Protein 3ZHN (pdb70)

Foldseek 3Di:
DFAKEKEKEWEALQFQADVVSHHFKKKKKKWFFLDCPQVVVDDPCCCPVPVCVSRPPRTDDMDMDIDGHGDIDMDMDGHDQSGFKMKMAMPRPDLVQAQGIDMGGGDGPDYWYWYWYRDNGYIDIDTDDDD

InterPro domains:
  IPR017734 Type VI secretion system, lipoprotein SciN [PF12790] (26-144)
  IPR017734 Type VI secretion system, lipoprotein SciN [PTHR37625] (2-151)
  IPR017734 Type VI secretion system, lipoprotein SciN [TIGR03352] (3-146)
  IPR038706 Type VI secretion protein SciN-like superfamily [G3DSA:2.60.40.4150] (24-154)

Nearest PDB structures (foldseek):
  3zhn-assembly1_A  TM=1.008E+00  e=1.103E-29  Pseudomonas aeruginosa PAO1
  4a1r-assembly5_A  TM=9.243E-01  e=3.762E-15  Serratia marcescens
  4a1r-assembly5_B  TM=8.600E-01  e=1.929E-15  Serratia marcescens
  6hs7-assembly1_F  TM=8.574E-01  e=2.364E-11  Escherichia coli
  4y7o-assembly2_D  TM=7.841E-01  e=3.219E-10  Escherichia coli

B-factor: mean 17.06, std 10.03, range [7.34, 169.88]

Sequence (131 aa):
PPTRRVVIWLHAAPNLNPSAAGQAAPLRLRLYELKKDTAFGRADYFALTDNAQSTLGGDLVEQDEFLLRPGEERRIERTLDEQTRQLGFVAAYRDLDRATWRQVLDVPGQRTSHLDITLGAQAIGIVARPAP

CATH classification: 2.60.40.4150

Secondary structure (DSSP, 8-state):
--EEEEEEEEE-TT-S--TTS----EEEEEEEES--HHHHHS-HHHHHHSHHHHHGGGEEEEEEEEE-TT-EEEEEEEE-TT--EEEEEE--S-GGG-B-EEEEE--TTSEEEEEEEE-SSBEEEEE----

Structure (mmCIF, N/CA/C/O backbone):
data_3ZHN
#
_entry.id   3ZHN
#
_cell.length_a   38.315
_cell.length_b   41.637
_cell.length_c   76.947
_cell.angle_alpha   90.00
_cell.angle_beta   90.00
_cell.angle_gamma   90.00
#
_symmetry.space_group_name_H-M   'P 2 21 21'
#
loop_
_entity.id
_entity.type
_entity.pdbx_description
1 polymer PA_0080
2 non-polymer 'IODIDE ION'
3 water water
#
loop_
_atom_site.group_PDB
_atom_site.id
_atom_site.type_symbol
_atom_site.label_atom_id
_atom_site.label_alt_id
_atom_site.label_comp_id
_atom_site.label_asym_id
_atom_site.label_entity_id
_atom_site.label_seq_id
_atom_site.pdbx_PDB_ins_code
_atom_site.Cartn_x
_atom_site.Cartn_y
_atom_site.Cartn_z
_atom_site.occupancy
_atom_site.B_iso_or_equiv
_atom_site.auth_seq_id
_atom_site.auth_comp_id
_atom_site.auth_asym_id
_atom_site.auth_atom_id
_atom_site.pdbx_PDB_model_num
ATOM 1 N N . PRO A 1 29 ? 34.942 11.656 1.092 1.00 56.19 8 PRO A N 1
ATOM 2 C CA . PRO A 1 29 ? 34.430 10.299 1.263 1.00 47.25 8 PRO A CA 1
ATOM 3 C C . PRO A 1 29 ? 32.904 10.251 1.444 1.00 22.41 8 PRO A C 1
ATOM 4 O O . PRO A 1 29 ? 32.337 11.130 2.021 1.00 27.75 8 PRO A O 1
ATOM 17 N N . PRO A 1 30 ? 32.253 9.193 0.946 1.00 30.94 9 PRO A N 1
ATOM 18 C CA . PRO A 1 30 ? 30.824 8.999 1.203 1.00 28.31 9 PRO A CA 1
ATOM 19 C C . PRO A 1 30 ? 30.525 8.649 2.683 1.00 19.81 9 PRO A C 1
ATOM 20 O O . PRO A 1 30 ? 31.374 8.166 3.431 1.00 26.21 9 PRO A O 1
ATOM 31 N N . THR A 1 31 ? 29.320 8.922 3.109 1.00 20.69 10 THR A N 1
ATOM 32 C CA . THR A 1 31 ? 28.842 8.420 4.366 1.00 17.93 10 THR A CA 1
ATOM 33 C C . THR A 1 31 ? 28.533 6.916 4.126 1.00 15.85 10 THR A C 1
ATOM 34 O O . THR A 1 31 ? 27.759 6.592 3.261 1.00 22.96 10 THR A O 1
ATOM 45 N N . ARG A 1 32 ? 29.239 6.037 4.784 1.00 17.30 11 ARG A N 1
ATOM 46 C CA A ARG A 1 32 ? 29.103 4.605 4.633 0.50 14.97 11 ARG A CA 1
ATOM 47 C CA B ARG A 1 32 ? 29.103 4.583 4.648 0.50 15.63 11 ARG A CA 1
ATOM 48 C C . ARG A 1 32 ? 28.541 3.987 5.872 1.00 17.00 11 ARG A C 1
ATOM 49 O O . ARG A 1 32 ? 29.017 4.260 6.959 1.00 15.31 11 ARG A O 1
ATOM 89 N N . VAL A 1 33 ? 27.554 3.125 5.679 1.00 14.91 12 VAL A N 1
ATOM 90 C CA . VAL A 1 33 ? 26.905 2.436 6.780 1.00 15.36 12 VAL A CA 1
ATOM 91 C C . VAL A 1 33 ? 26.908 0.930 6.450 1.00 15.62 12 VAL A C 1
ATOM 92 O O . VAL A 1 33 ? 26.544 0.540 5.327 1.00 21.41 12 VAL A O 1
ATOM 105 N N . VAL A 1 34 ? 27.329 0.125 7.419 1.00 13.50 13 VAL A N 1
ATOM 106 C CA . VAL A 1 34 ? 27.143 -1.277 7.411 1.00 11.52 13 VAL A CA 1
ATOM 107 C C . VAL A 1 34 ? 26.258 -1.654 8.587 1.00 14.59 13 VAL A C 1
ATOM 108 O O . VAL A 1 34 ? 26.548 -1.252 9.721 1.00 16.04 13 VAL A O 1
ATOM 121 N N . ILE A 1 35 ? 25.181 -2.392 8.296 1.00 13.23 14 ILE A N 1
ATOM 122 C CA . ILE A 1 35 ? 24.274 -2.855 9.297 1.00 13.95 14 ILE A CA 1
ATOM 123 C C . ILE A 1 35 ? 24.207 -4.360 9.257 1.00 13.39 14 ILE A C 1
ATOM 124 O O . ILE A 1 35 ? 23.896 -4.953 8.184 1.00 17.79 14 ILE A O 1
ATOM 140 N N . TRP A 1 36 ? 24.445 -4.934 10.433 1.00 13.49 15 TRP A N 1
ATOM 141 C CA . TRP A 1 36 ? 24.173 -6.340 10.650 1.00 14.56 15 TRP A CA 1
ATOM 142 C C . TRP A 1 36 ? 22.850 -6.447 11.372 1.00 14.75 15 TRP A C 1
ATOM 143 O O . TRP A 1 36 ? 22.701 -5.960 12.529 1.00 17.67 15 TRP A O 1
ATOM 164 N N . LEU A 1 37 ? 21.890 -7.104 10.717 1.00 13.62 16 LEU A N 1
ATOM 165 C CA . LEU A 1 37 ? 20.527 -7.279 11.256 1.00 12.29 16 LEU A CA 1
ATOM 166 C C . LEU A 1 37 ? 20.435 -8.663 11.870 1.00 13.31 16 LEU A C 1
ATOM 167 O O . LEU A 1 37 ? 20.726 -9.643 11.198 1.00 15.11 16 LEU A O 1
ATOM 183 N N . HIS A 1 38 ? 20.007 -8.749 13.138 1.00 12.57 17 HIS A N 1
ATOM 184 C CA . HIS A 1 38 ? 19.916 -9.983 13.844 1.00 12.28 17 HIS A CA 1
ATOM 185 C C . HIS A 1 38 ? 18.484 -10.141 14.293 1.00 9.97 17 HIS A C 1
ATOM 18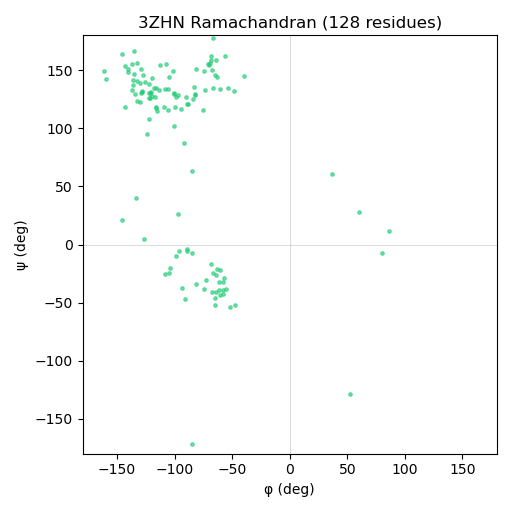6 O O . HIS A 1 38 ? 18.019 -9.422 15.177 1.00 11.70 17 HIS A O 1
ATOM 201 N N . ALA A 1 39 ? 17.763 -11.062 13.648 1.00 10.32 18 ALA A N 1
ATOM 202 C CA . ALA A 1 39 ? 16.388 -11.325 14.033 1.00 8.93 18 ALA A CA 1
ATOM 203 C C . ALA A 1 39 ? 16.405 -12.385 15.109 1.00 9.16 18 ALA A C 1
ATOM 204 O O . ALA A 1 39 ? 16.872 -13.505 14.877 1.00 11.19 18 ALA A O 1
ATOM 211 N N . ALA A 1 40 ? 15.853 -12.056 16.309 1.00 8.73 19 ALA A N 1
ATOM 212 C CA . ALA A 1 40 ? 15.985 -12.978 17.424 1.00 10.23 19 ALA A CA 1
ATOM 213 C C . ALA A 1 40 ? 15.178 -14.271 17.200 1.00 8.55 19 ALA A C 1
ATOM 214 O O . ALA A 1 40 ? 14.220 -14.269 16.437 1.00 10.75 19 ALA A O 1
ATOM 221 N N . PRO A 1 41 ? 15.548 -15.332 17.904 1.00 10.62 20 PRO A N 1
ATOM 222 C CA . PRO A 1 41 ? 14.756 -16.551 17.900 1.00 11.98 20 PRO A CA 1
ATOM 223 C C . PRO A 1 41 ? 13.335 -16.365 18.346 1.00 11.16 20 PRO A C 1
ATOM 224 O O . PRO A 1 41 ? 12.480 -17.078 17.920 1.00 11.82 20 PRO A O 1
ATOM 235 N N . ASN A 1 42 ? 13.116 -15.435 19.247 1.00 11.22 21 ASN A N 1
ATOM 236 C CA . ASN A 1 42 ? 11.789 -15.103 19.751 1.00 9.18 21 ASN A CA 1
ATOM 237 C C . ASN A 1 42 ? 11.119 -13.869 19.041 1.00 8.71 21 ASN A C 1
ATOM 238 O O . ASN A 1 42 ? 10.361 -13.117 19.665 1.00 9.85 21 ASN A O 1
ATOM 249 N N . LEU A 1 43 ? 11.526 -13.629 17.807 1.00 9.30 22 LEU A N 1
ATOM 250 C CA . LEU A 1 43 ? 11.024 -12.527 17.007 1.00 7.83 22 LEU A CA 1
ATOM 251 C C . LEU A 1 43 ? 9.495 -12.437 17.011 1.00 7.75 22 LEU A C 1
ATOM 252 O O . LEU A 1 43 ? 8.833 -13.413 16.765 1.00 8.11 22 LEU A O 1
ATOM 268 N N . ASN A 1 44 ? 8.950 -11.252 17.240 1.00 8.83 23 ASN A N 1
ATOM 269 C CA . ASN A 1 44 ? 7.560 -10.900 16.957 1.00 9.82 23 ASN A CA 1
ATOM 270 C C . ASN A 1 44 ? 6.567 -12.034 17.216 1.00 9.29 23 ASN A C 1
ATOM 271 O O . ASN A 1 44 ? 5.868 -12.459 16.316 1.00 11.54 23 ASN A O 1
ATOM 282 N N . PRO A 1 45 ? 6.484 -12.506 18.476 1.00 9.62 24 PRO A N 1
ATOM 283 C CA . PRO A 1 45 ? 5.669 -13.729 18.710 1.00 10.75 24 PRO A CA 1
ATOM 284 C C . PRO A 1 45 ? 4.190 -13.523 18.575 1.00 10.13 24 PRO A C 1
ATOM 285 O O . PRO A 1 45 ? 3.663 -12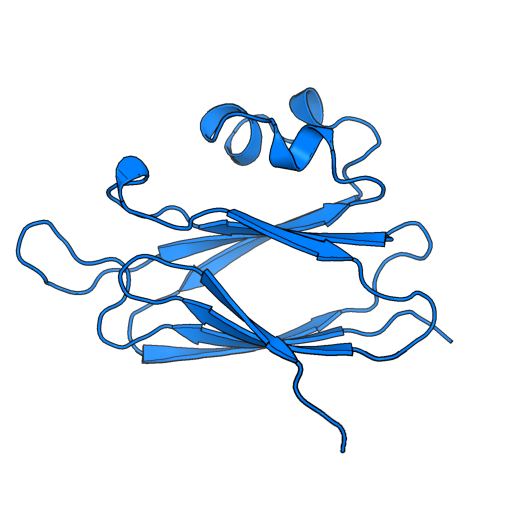.443 18.864 1.00 9.17 24 PRO A O 1
ATOM 296 N N . SER A 1 46 ? 3.530 -14.601 18.267 1.00 10.09 25 SER A N 1
ATOM 297 C CA . SER A 1 46 ? 2.094 -14.642 18.247 1.00 10.99 25 SER A CA 1
ATOM 298 C C . SER A 1 46 ? 1.554 -14.472 19.669 1.00 10.64 25 SER A C 1
ATOM 299 O O . SER A 1 46 ? 2.309 -14.500 20.665 1.00 10.78 25 SER A O 1
ATOM 307 N N . ALA A 1 47 ? 0.227 -14.437 19.797 1.00 10.61 26 ALA A N 1
ATOM 308 C CA . ALA A 1 47 ? -0.395 -14.410 21.133 1.00 10.76 26 ALA A CA 1
ATOM 309 C C . ALA A 1 47 ? -0.051 -15.639 21.974 1.00 10.88 26 ALA A C 1
ATOM 310 O O . ALA A 1 47 ? -0.130 -15.537 23.205 1.00 14.61 26 ALA A O 1
ATOM 317 N N . ALA A 1 48 ? 0.344 -16.744 21.298 1.00 12.72 27 ALA A N 1
ATOM 318 C CA . ALA A 1 48 ? 0.791 -17.973 21.969 1.00 14.55 27 ALA A CA 1
ATOM 319 C C . ALA A 1 48 ? 2.306 -18.015 22.273 1.00 14.97 27 ALA A C 1
ATOM 320 O O . ALA A 1 48 ? 2.788 -18.959 22.850 1.00 15.07 27 ALA A O 1
ATOM 327 N N . GLY A 1 49 ? 3.034 -17.005 21.842 1.00 11.93 28 GLY A N 1
ATOM 328 C CA . GLY A 1 49 ? 4.469 -16.991 22.010 1.00 13.13 28 GLY A CA 1
ATOM 329 C C . GLY A 1 49 ? 5.277 -17.691 20.910 1.00 12.46 28 GLY A C 1
ATOM 330 O O . GLY A 1 49 ? 6.458 -17.979 21.073 1.00 14.29 28 GLY A O 1
ATOM 334 N N . GLN A 1 50 ? 4.605 -18.015 19.812 1.00 10.65 29 GLN A N 1
ATOM 335 C CA . GLN A 1 50 ? 5.308 -18.636 18.681 1.00 10.94 29 GLN A CA 1
ATOM 336 C C . GLN A 1 50 ? 5.976 -17.532 17.847 1.00 9.73 29 GLN A C 1
ATOM 337 O O . GLN A 1 50 ? 5.297 -16.581 17.445 1.00 10.83 29 GLN A O 1
ATOM 351 N N . ALA A 1 51 ? 7.259 -17.655 17.556 1.00 10.44 30 ALA A N 1
ATOM 352 C CA . ALA A 1 51 ? 7.947 -16.628 16.862 1.00 9.82 30 ALA A CA 1
ATOM 353 C C . ALA A 1 51 ? 7.410 -16.526 15.444 1.00 9.91 30 ALA A C 1
ATOM 354 O O . ALA A 1 51 ? 6.967 -17.555 14.865 1.00 11.95 30 ALA A O 1
ATOM 361 N N . ALA A 1 52 ? 7.444 -15.330 14.871 1.00 9.88 31 ALA A N 1
ATOM 362 C CA . ALA A 1 52 ? 6.829 -15.107 13.556 1.00 9.51 31 ALA A CA 1
ATOM 363 C C . ALA A 1 52 ? 7.668 -14.089 12.809 1.00 10.56 31 ALA A C 1
ATOM 364 O O . ALA A 1 52 ? 8.405 -13.318 13.408 1.00 10.40 31 ALA A O 1
ATOM 371 N N . PRO A 1 53 ? 7.496 -13.982 11.501 1.00 9.57 32 PRO A N 1
ATOM 372 C CA . PRO A 1 53 ? 8.204 -12.982 10.775 1.00 10.79 32 PRO A CA 1
ATOM 373 C C . PRO A 1 53 ? 7.853 -11.554 11.142 1.00 9.39 32 PRO A C 1
ATOM 374 O O . PRO A 1 53 ? 6.809 -11.284 11.703 1.00 9.88 32 PRO A O 1
ATOM 385 N N . LEU A 1 54 ? 8.777 -10.658 10.819 1.00 9.64 33 LEU A N 1
ATOM 386 C CA . LEU A 1 54 ? 8.697 -9.241 11.130 1.00 8.53 33 LEU A CA 1
ATOM 387 C C . LEU A 1 54 ? 9.062 -8.446 9.849 1.00 8.82 33 LEU A C 1
ATOM 388 O O . LEU A 1 54 ? 10.182 -8.592 9.325 1.00 9.35 33 LEU A O 1
ATOM 404 N N . ARG A 1 55 ? 8.155 -7.573 9.427 1.00 9.26 34 ARG A N 1
ATOM 405 C CA . ARG A 1 55 ? 8.461 -6.605 8.377 1.00 9.45 34 ARG A CA 1
ATOM 406 C C . ARG A 1 55 ? 9.191 -5.409 8.983 1.00 9.17 34 ARG A C 1
ATOM 407 O O . ARG A 1 55 ? 8.724 -4.838 9.941 1.00 10.99 34 ARG A O 1
ATOM 419 N N . LEU A 1 56 ? 10.317 -5.059 8.372 1.00 9.57 35 LEU A N 1
ATOM 420 C CA . LEU A 1 56 ? 11.114 -3.913 8.791 1.00 10.15 35 LEU A CA 1
ATOM 421 C C . LEU A 1 56 ? 11.247 -2.968 7.614 1.00 9.21 35 LEU A C 1
ATOM 422 O O . LEU A 1 56 ? 11.546 -3.405 6.494 1.00 11.88 35 LEU A O 1
ATOM 438 N N . ARG A 1 57 ? 11.120 -1.685 7.907 1.00 9.59 36 ARG A N 1
ATOM 439 C CA . ARG A 1 57 ? 11.333 -0.614 6.946 1.00 10.16 36 ARG A CA 1
ATOM 440 C C . ARG A 1 57 ? 12.456 0.293 7.483 1.00 9.55 36 ARG A C 1
ATOM 441 O O . ARG A 1 57 ? 12.453 0.680 8.638 1.00 10.06 36 ARG A O 1
ATOM 447 N N . LEU A 1 58 ? 13.410 0.574 6.605 1.00 10.32 37 LEU A N 1
ATOM 448 C CA . LEU A 1 58 ? 14.482 1.495 6.796 1.00 9.90 37 LEU A CA 1
ATOM 449 C C . LEU A 1 58 ? 14.224 2.744 6.005 1.00 9.75 37 LEU A C 1
ATOM 450 O O . LEU A 1 58 ? 13.837 2.671 4.826 1.00 11.50 37 LEU A O 1
ATOM 466 N N . TYR A 1 59 ? 14.406 3.914 6.616 1.00 9.19 38 TYR A N 1
ATOM 467 C CA . TYR A 1 59 ? 14.164 5.215 5.988 1.00 10.58 38 TYR A CA 1
ATOM 468 C C . TYR A 1 59 ? 15.458 6.063 6.028 1.00 8.43 38 TYR A C 1
ATOM 469 O O . TYR A 1 59 ? 16.104 6.204 7.105 1.00 11.11 38 TYR A O 1
ATOM 487 N N . GLU A 1 60 ? 15.869 6.548 4.863 1.00 9.55 39 GLU A N 1
ATOM 488 C CA . GLU A 1 60 ? 16.910 7.550 4.807 1.00 10.97 39 GLU A CA 1
ATOM 489 C C . GLU A 1 60 ? 16.208 8.908 4.859 1.00 10.39 39 GLU A C 1
ATOM 490 O O . GLU A 1 60 ? 15.296 9.191 4.054 1.00 10.89 39 GLU A O 1
ATOM 502 N N . LEU A 1 61 ? 16.641 9.733 5.805 1.00 9.77 40 LEU A N 1
ATOM 503 C CA . LEU A 1 61 ? 15.996 11.003 6.189 1.00 10.53 40 LEU A CA 1
ATOM 504 C C . LEU A 1 61 ? 16.951 12.200 6.141 1.00 9.97 40 LEU A C 1
ATOM 505 O O . LEU A 1 61 ? 18.080 12.079 6.609 1.00 11.79 40 LEU A O 1
ATOM 521 N N . LYS A 1 62 ? 16.455 13.335 5.650 1.00 11.17 41 LY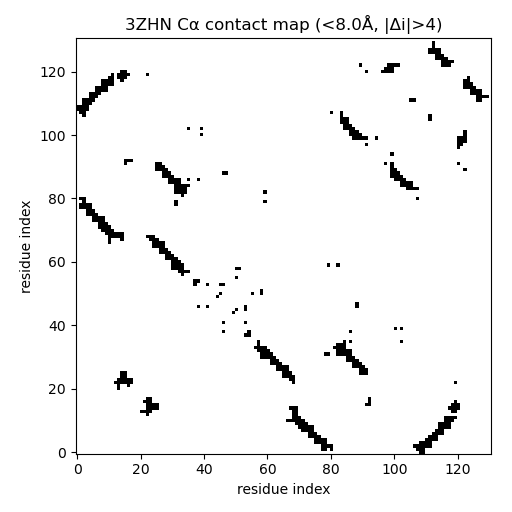S A N 1
ATOM 522 C CA . LYS A 1 62 ? 17.161 14.584 5.802 1.00 11.80 41 LYS A CA 1
ATOM 523 C C . LYS A 1 62 ? 16.944 15.239 7.183 1.00 12.00 41 LYS A C 1
ATOM 524 O O . LYS A 1 62 ? 17.793 15.928 7.687 1.00 12.72 41 LYS A O 1
ATOM 543 N N . LYS A 1 63 ? 15.755 15.060 7.728 1.00 11.15 42 LYS A N 1
ATOM 544 C CA . LYS A 1 63 ? 15.338 15.526 9.027 1.00 10.93 42 LYS A CA 1
ATOM 545 C C . LYS A 1 63 ? 14.442 14.457 9.620 1.00 10.93 42 LYS A C 1
ATOM 546 O O . LYS A 1 63 ? 13.779 13.728 8.863 1.00 10.66 42 LYS A O 1
ATOM 558 N N . ASP A 1 64 ? 14.370 14.395 10.952 1.00 11.22 43 ASP A N 1
ATOM 559 C CA . ASP A 1 64 ? 13.664 13.258 11.579 1.00 9.00 43 ASP A CA 1
ATOM 560 C C . ASP A 1 64 ? 12.571 13.631 12.576 1.00 9.55 43 ASP A C 1
ATOM 561 O O . ASP A 1 64 ? 12.064 12.764 13.300 1.00 12.23 43 ASP A O 1
ATOM 570 N N . THR A 1 65 ? 12.309 14.943 12.699 1.00 9.46 44 THR A N 1
ATOM 571 C CA . THR A 1 65 ? 11.289 15.392 13.654 1.00 9.79 44 THR A CA 1
ATOM 572 C C . THR A 1 65 ? 9.914 14.901 13.279 1.00 10.29 44 THR A C 1
ATOM 573 O O . THR A 1 65 ? 9.189 14.308 14.111 1.00 12.14 44 THR A O 1
ATOM 584 N N . ALA A 1 66 ? 9.491 15.123 12.042 1.00 10.65 45 ALA A N 1
ATOM 585 C CA . ALA A 1 66 ? 8.194 14.593 11.633 1.00 10.69 45 ALA A CA 1
ATOM 586 C C . ALA A 1 66 ? 8.137 13.092 11.721 1.00 9.62 45 ALA A C 1
ATOM 587 O O . ALA A 1 66 ? 7.137 12.541 12.174 1.00 11.18 45 ALA A O 1
ATOM 594 N N . PHE A 1 67 ? 9.200 12.412 11.264 1.00 9.81 46 PHE A N 1
ATOM 595 C CA . PHE A 1 67 ? 9.292 10.997 11.350 1.00 9.64 46 PHE A CA 1
ATOM 596 C C . PHE A 1 67 ? 8.932 10.469 12.755 1.00 10.18 46 PHE A C 1
ATOM 597 O O . PHE A 1 67 ? 8.167 9.538 12.912 1.00 10.03 46 PHE A O 1
ATOM 614 N N . GLY A 1 68 ? 9.576 11.046 13.756 1.00 10.11 47 GLY A N 1
ATOM 615 C CA . GLY A 1 68 ? 9.375 10.658 15.173 1.00 11.38 47 GLY A CA 1
ATOM 616 C C . GLY A 1 68 ? 8.020 10.998 15.767 1.00 14.04 47 GLY A C 1
ATOM 617 O O . GLY A 1 68 ? 7.711 10.460 16.836 1.00 15.25 47 GLY A O 1
ATOM 621 N N . ARG A 1 69 ? 7.265 11.911 15.108 1.00 11.37 48 ARG A N 1
ATOM 622 C CA . ARG A 1 69 ? 5.940 12.330 15.542 1.00 11.32 48 ARG A CA 1
ATOM 623 C C . ARG A 1 69 ? 4.791 11.669 14.833 1.00 10.82 48 ARG A C 1
ATOM 624 O O . ARG A 1 69 ? 3.632 11.875 15.190 1.00 14.11 48 ARG A O 1
ATOM 645 N N . ALA A 1 70 ? 5.102 10.931 13.754 1.00 10.49 49 ALA A N 1
ATOM 646 C CA . ALA A 1 70 ? 4.067 10.437 12.849 1.00 9.22 49 ALA A CA 1
ATOM 647 C C . ALA A 1 70 ? 3.431 9.171 13.413 1.00 10.01 49 ALA A C 1
ATOM 648 O O . ALA A 1 70 ? 4.057 8.378 14.077 1.00 11.39 49 ALA A O 1
ATOM 655 N N . ASP A 1 71 ? 2.173 8.952 13.078 1.00 12.54 50 ASP A N 1
ATOM 656 C CA . ASP A 1 71 ? 1.501 7.684 13.365 1.00 10.58 50 ASP A CA 1
ATOM 657 C C . ASP A 1 71 ? 2.071 6.557 12.466 1.00 10.33 50 ASP A C 1
ATOM 658 O O . ASP A 1 71 ? 2.538 6.744 11.322 1.00 11.06 50 ASP A O 1
ATOM 667 N N . TYR A 1 72 ? 1.947 5.346 12.986 1.00 10.65 51 TYR A N 1
ATOM 668 C CA . TYR A 1 72 ? 2.355 4.155 12.292 1.00 10.90 51 TYR A CA 1
ATOM 669 C C . TYR A 1 72 ? 1.781 4.032 10.868 1.00 9.85 51 TYR A C 1
ATOM 670 O O . TYR A 1 72 ? 2.556 3.828 9.945 1.00 11.13 51 TYR A O 1
ATOM 688 N N . PHE A 1 73 ? 0.465 4.121 10.702 1.00 11.78 52 PHE A N 1
ATOM 689 C CA . PHE A 1 73 ? -0.096 3.962 9.384 1.00 14.50 52 PHE A CA 1
ATOM 690 C C . PHE A 1 73 ? 0.416 5.039 8.384 1.00 14.10 52 PHE A C 1
ATOM 691 O O . PHE A 1 73 ? 0.582 4.803 7.174 1.00 16.95 52 PHE A O 1
ATOM 708 N N . ALA A 1 74 ? 0.680 6.224 8.913 1.00 12.70 53 ALA A N 1
ATOM 709 C CA . ALA A 1 74 ? 1.132 7.337 8.080 1.00 13.10 53 ALA A CA 1
ATOM 710 C C . ALA A 1 74 ? 2.553 6.995 7.548 1.00 14.97 53 ALA A C 1
ATOM 711 O O . ALA A 1 74 ? 2.866 7.240 6.408 1.00 18.42 53 ALA A O 1
ATOM 718 N N . LEU A 1 75 ? 3.401 6.420 8.394 1.00 13.49 54 LEU A N 1
ATOM 719 C CA . LEU A 1 75 ? 4.777 6.067 8.011 1.00 13.53 54 LEU A CA 1
ATOM 720 C C . LEU A 1 75 ? 4.842 4.862 7.081 1.00 13.76 54 LEU A C 1
ATOM 721 O O . LEU A 1 75 ? 5.838 4.703 6.311 1.00 15.95 54 LEU A O 1
ATOM 737 N N . THR A 1 76 ? 3.898 3.954 7.207 1.00 15.38 55 THR A N 1
ATOM 738 C CA . THR A 1 76 ? 3.967 2.698 6.464 1.00 15.42 55 THR A CA 1
ATOM 739 C C . THR A 1 76 ? 3.213 2.727 5.143 1.00 15.75 55 THR A C 1
ATOM 740 O O . THR A 1 76 ? 3.650 2.167 4.197 1.00 23.88 55 THR A O 1
ATOM 751 N N . ASP A 1 77 ? 2.082 3.392 5.099 1.00 17.65 56 ASP A N 1
ATOM 752 C CA . ASP A 1 77 ? 1.246 3.424 3.942 1.00 19.23 56 ASP A CA 1
ATOM 753 C C . ASP A 1 77 ? 1.332 4.734 3.198 1.00 20.33 56 ASP A C 1
ATOM 754 O O . ASP A 1 77 ? 1.047 4.731 2.018 1.00 26.71 56 ASP A O 1
ATOM 763 N N . ASN A 1 78 ? 1.712 5.826 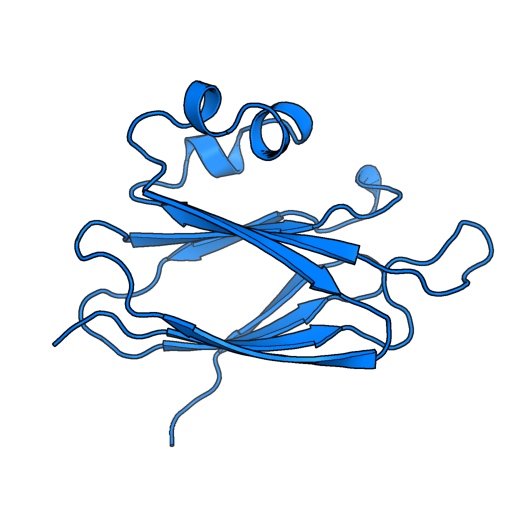3.872 1.00 19.82 57 ASN A N 1
ATOM 764 C CA . ASN A 1 78 ? 1.676 7.153 3.289 1.00 19.49 57 ASN A CA 1
ATOM 765 C C . ASN A 1 78 ? 2.977 7.937 3.548 1.00 16.87 57 ASN A C 1
ATOM 766 O O . ASN A 1 78 ? 2.901 9.149 3.821 1.00 17.08 57 ASN A O 1
ATOM 772 N N . ALA A 1 79 ? 4.148 7.308 3.479 1.00 16.49 58 ALA A N 1
ATOM 773 C CA . ALA A 1 79 ? 5.359 7.952 3.966 1.00 15.55 58 ALA A CA 1
ATOM 774 C C . ALA A 1 79 ? 5.718 9.195 3.171 1.00 15.50 58 ALA A C 1
ATOM 775 O O . ALA A 1 79 ? 6.119 10.238 3.746 1.00 15.31 58 ALA A O 1
ATOM 782 N N . GLN A 1 80 ? 5.570 9.119 1.857 1.00 19.57 59 GLN A N 1
ATOM 783 C CA . GLN A 1 80 ? 5.968 10.271 1.063 1.00 18.35 59 GLN A CA 1
ATOM 784 C C . GLN A 1 80 ? 5.064 11.491 1.394 1.00 17.97 59 GLN A C 1
ATOM 785 O O . GLN A 1 80 ? 5.516 12.600 1.517 1.00 18.75 59 GLN A O 1
ATOM 799 N N . SER A 1 81 ? 3.770 11.276 1.447 1.00 21.05 60 SER A N 1
ATOM 800 C CA . SER A 1 81 ? 2.852 12.353 1.774 1.00 22.15 60 SER A CA 1
ATOM 801 C C . SER A 1 81 ? 3.148 12.896 3.180 1.00 17.70 60 SER A C 1
ATOM 802 O O . SER A 1 81 ? 3.089 14.093 3.422 1.00 24.67 60 SER A O 1
ATOM 810 N N . THR A 1 82 ? 3.475 11.996 4.093 1.00 15.32 61 THR A N 1
ATOM 811 C CA . THR A 1 82 ? 3.637 12.336 5.507 1.00 14.81 61 THR A CA 1
ATOM 812 C C . THR A 1 82 ? 4.976 13.102 5.745 1.00 15.44 61 THR A C 1
ATOM 813 O O . THR A 1 82 ? 5.003 14.081 6.482 1.00 19.14 61 THR A O 1
ATOM 824 N N . LEU A 1 83 ? 6.028 12.683 5.038 1.00 12.81 62 LEU A N 1
ATOM 825 C CA . LEU A 1 83 ? 7.378 13.198 5.287 1.00 15.40 62 LEU A CA 1
ATOM 826 C C . LEU A 1 83 ? 7.891 14.206 4.260 1.00 12.83 62 LEU A C 1
ATOM 827 O O . LEU A 1 83 ? 8.792 14.992 4.546 1.00 15.14 62 LEU A O 1
ATOM 843 N N . GLY A 1 84 ? 7.275 14.187 3.071 1.00 15.32 63 GLY A N 1
ATOM 844 C CA . GLY A 1 84 ? 7.646 15.103 1.968 1.00 16.94 63 GLY A CA 1
ATOM 845 C C . GLY A 1 84 ? 9.114 15.036 1.697 1.00 15.19 63 GLY A C 1
ATOM 846 O O . GLY A 1 84 ? 9.713 13.964 1.564 1.00 15.10 63 GLY A O 1
ATOM 850 N N . GLY A 1 85 ? 9.695 16.216 1.680 1.00 20.05 64 GLY A N 1
ATOM 851 C CA . GLY A 1 85 ? 11.119 16.402 1.364 1.00 17.09 64 GLY A CA 1
ATOM 852 C C . GLY A 1 85 ? 12.096 15.773 2.306 1.00 15.81 64 GLY A C 1
ATOM 853 O O . GLY A 1 85 ? 13.262 15.594 1.962 1.00 21.12 64 GLY A O 1
ATOM 857 N N . ASP A 1 86 ? 11.637 15.496 3.528 1.00 15.99 65 ASP A N 1
ATOM 858 C CA . ASP A 1 86 ? 12.491 14.858 4.562 1.00 12.72 65 ASP A CA 1
ATOM 859 C C . ASP A 1 86 ? 12.886 13.438 4.075 1.00 11.51 65 ASP A C 1
ATOM 860 O O . ASP A 1 86 ? 13.861 12.912 4.533 1.00 11.75 65 ASP A O 1
ATOM 869 N N . LEU A 1 87 ? 12.080 12.824 3.220 1.00 10.78 66 LEU A N 1
ATOM 870 C CA . LEU A 1 87 ? 12.239 11.399 2.889 1.00 9.85 66 LEU A CA 1
ATOM 871 C C . LEU A 1 87 ? 13.072 11.225 1.631 1.00 11.62 66 LEU A C 1
ATOM 872 O O . LEU A 1 87 ? 12.682 11.687 0.587 1.00 16.04 66 LEU A O 1
ATOM 888 N N . VAL A 1 88 ? 14.230 10.580 1.776 1.00 10.28 67 VAL A N 1
ATOM 889 C CA . VAL A 1 88 ? 15.162 10.300 0.702 1.00 10.54 67 VAL A CA 1
ATOM 890 C C . VAL A 1 88 ? 14.848 8.901 0.052 1.00 11.36 67 VAL A C 1
ATOM 891 O O . VAL A 1 88 ? 14.791 8.775 -1.133 1.00 12.31 67 VAL A O 1
ATOM 904 N N . GLU A 1 89 ? 14.639 7.880 0.879 1.00 11.77 68 GLU A N 1
ATOM 905 C CA . GLU A 1 89 ? 14.463 6.536 0.418 1.00 11.52 68 GLU A CA 1
ATOM 906 C C . GLU A 1 89 ? 13.799 5.730 1.508 1.00 11.14 68 GLU A C 1
ATOM 907 O O . GLU A 1 89 ? 14.023 5.978 2.721 1.00 12.74 68 GLU A O 1
ATOM 919 N N . GLN A 1 90 ? 13.025 4.749 1.094 1.00 11.77 69 GLN A N 1
ATOM 920 C CA . GLN A 1 90 ? 12.493 3.748 2.009 1.00 12.63 69 GLN A CA 1
ATOM 921 C C . GLN A 1 90 ? 12.752 2.302 1.512 1.00 14.06 69 GLN A C 1
ATOM 922 O O . GLN A 1 90 ? 12.444 2.022 0.359 1.00 17.15 69 GLN A O 1
ATOM 936 N N . ASP A 1 91 ? 13.282 1.431 2.342 1.00 12.13 70 ASP A N 1
ATOM 937 C CA . ASP A 1 91 ? 13.635 0.093 2.036 1.00 14.31 70 ASP A CA 1
ATOM 938 C C . ASP A 1 91 ? 12.851 -0.870 2.919 1.00 15.36 70 ASP A C 1
ATOM 939 O O . ASP A 1 91 ? 12.632 -0.548 4.067 1.00 21.72 70 ASP A O 1
ATOM 948 N N . GLU A 1 92 ? 12.436 -2.016 2.393 1.00 12.43 71 GLU A N 1
ATOM 949 C CA . GLU A 1 92 ? 11.606 -2.927 3.150 1.00 12.20 71 GLU A CA 1
ATOM 950 C C . GLU A 1 92 ? 12.184 -4.310 3.084 1.00 10.84 71 GLU A C 1
ATOM 951 O O . GLU A 1 92 ? 12.561 -4.779 2.002 1.00 12.53 71 GLU A O 1
ATOM 963 N N . PHE A 1 93 ? 12.150 -5.005 4.225 1.00 11.16 72 PHE A N 1
ATOM 964 C CA . PHE A 1 93 ? 12.708 -6.347 4.432 1.00 12.43 72 PHE A CA 1
ATOM 965 C C . PHE A 1 93 ? 11.668 -7.147 5.192 1.00 9.27 72 PHE A C 1
ATOM 966 O O . PHE A 1 93 ? 10.980 -6.566 6.017 1.00 13.89 72 PHE A O 1
ATOM 983 N N . LEU A 1 94 ? 11.581 -8.441 4.942 1.00 10.61 73 LEU A N 1
ATOM 984 C CA . LEU A 1 94 ? 10.830 -9.350 5.782 1.00 9.83 73 LEU A CA 1
ATOM 985 C C . LEU A 1 94 ? 11.801 -10.341 6.412 1.00 11.20 73 LEU A C 1
ATOM 986 O O . LEU A 1 94 ? 12.444 -11.108 5.698 1.00 14.70 73 LEU A O 1
ATOM 1002 N N . LEU A 1 95 ? 11.940 -10.288 7.712 1.00 11.44 74 LEU A N 1
ATOM 1003 C CA . LEU A 1 95 ? 12.844 -11.112 8.436 1.00 11.96 74 LEU A CA 1
ATOM 1004 C C . LEU A 1 95 ? 12.143 -12.246 9.194 1.00 11.34 74 LEU A C 1
ATOM 1005 O O . LEU A 1 95 ? 11.072 -12.107 9.679 1.00 11.08 74 LEU A O 1
ATOM 1021 N N . ARG A 1 96 ? 12.795 -13.385 9.250 1.00 11.97 75 ARG A N 1
ATOM 1022 C CA . ARG A 1 96 ? 12.299 -14.545 9.899 1.00 11.28 75 ARG A CA 1
ATOM 1023 C C . ARG A 1 96 ? 13.080 -14.797 11.202 1.00 10.85 75 ARG A C 1
ATOM 1024 O O . ARG A 1 96 ? 14.224 -14.340 11.347 1.00 10.43 75 ARG A O 1
ATOM 1045 N N . PRO A 1 97 ? 12.443 -15.516 12.173 1.00 9.23 76 PRO A N 1
ATOM 1046 C CA . PRO A 1 97 ? 13.142 -15.779 13.409 1.00 9.83 76 PRO A CA 1
ATOM 1047 C C . PRO A 1 97 ? 14.511 -16.423 13.175 1.00 10.30 76 PRO A C 1
ATOM 1048 O O . PRO A 1 97 ? 14.664 -17.330 12.388 1.00 13.81 76 PRO A O 1
ATOM 1059 N N . GLY A 1 98 ? 15.506 -15.910 13.871 1.00 13.11 77 GLY A N 1
ATOM 1060 C CA . GLY A 1 98 ? 16.874 -16.411 13.742 1.00 12.36 77 GLY A CA 1
ATOM 1061 C C . GLY A 1 98 ? 17.669 -15.906 12.540 1.00 12.14 77 GLY A C 1
ATOM 1062 O O . GLY A 1 98 ? 18.884 -16.168 12.460 1.00 15.25 77 GLY A O 1
ATOM 1066 N N . GLU A 1 99 ? 17.028 -15.175 11.637 1.00 11.04 78 GLU A N 1
ATOM 1067 C CA . GLU A 1 99 ? 17.698 -14.670 10.462 1.00 12.63 78 GLU A CA 1
ATOM 1068 C C . GLU A 1 99 ? 18.826 -13.635 10.759 1.00 11.75 78 GLU A C 1
ATOM 1069 O O . GLU A 1 99 ? 18.695 -12.848 11.643 1.00 12.84 78 GLU A O 1
ATOM 1081 N N . GLU A 1 100 ? 19.874 -13.682 9.924 1.00 13.45 79 GLU A N 1
ATOM 1082 C CA . GLU A 1 100 ? 20.986 -12.759 9.953 1.00 14.62 79 GLU A CA 1
ATOM 1083 C C . GLU A 1 100 ? 21.180 -12.193 8.528 1.00 14.78 79 GLU A C 1
ATOM 1084 O O . GLU A 1 100 ? 21.161 -12.957 7.535 1.00 18.12 79 GLU A O 1
ATOM 1096 N N . ARG A 1 101 ? 21.309 -10.872 8.451 1.00 12.91 80 ARG A N 1
ATOM 1097 C CA . ARG A 1 101 ? 21.672 -10.204 7.246 1.00 15.72 80 ARG A CA 1
ATOM 1098 C C . ARG A 1 101 ? 22.666 -9.132 7.516 1.00 13.44 80 ARG A C 1
ATOM 1099 O O . ARG A 1 101 ? 22.744 -8.530 8.588 1.00 18.78 80 ARG A O 1
ATOM 1120 N N . ARG A 1 102 ? 23.407 -8.857 6.441 1.00 14.94 81 ARG A N 1
ATOM 1121 C CA . ARG A 1 102 ? 24.328 -7.730 6.381 1.00 17.74 81 ARG A CA 1
ATOM 1122 C C . ARG A 1 102 ? 23.898 -6.864 5.211 1.00 21.43 81 ARG A C 1
ATOM 1123 O O . ARG A 1 102 ? 23.773 -7.304 4.062 1.00 22.31 81 ARG A O 1
ATOM 1144 N N . ILE A 1 103 ? 23.772 -5.596 5.478 1.00 16.22 82 ILE A N 1
ATOM 1145 C CA . ILE A 1 103 ? 23.486 -4.629 4.445 1.00 20.63 82 ILE A CA 1
ATOM 1146 C C . ILE A 1 103 ? 24.474 -3.505 4.487 1.00 18.75 82 ILE A C 1
ATOM 1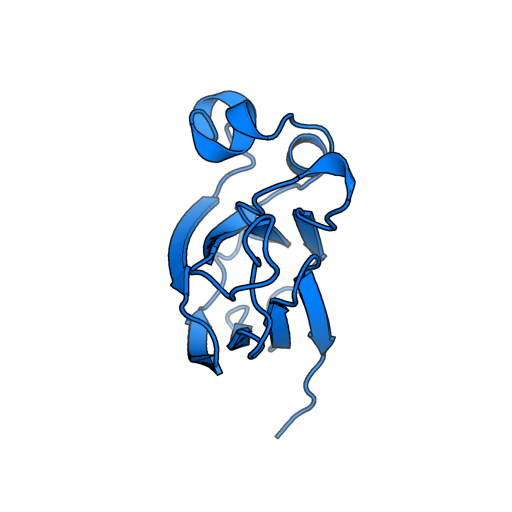147 O O . ILE A 1 103 ? 24.922 -3.103 5.545 1.00 19.73 82 ILE A O 1
ATOM 1163 N N . GLU A 1 104 ? 24.825 -2.961 3.328 1.00 26.30 83 GLU A N 1
ATOM 1164 C CA . GLU A 1 104 ? 25.798 -1.868 3.304 1.00 23.76 83 GLU A CA 1
ATOM 1165 C C . GLU A 1 104 ? 25.235 -0.853 2.335 1.00 28.65 83 GLU A C 1
ATOM 1166 O O . GLU A 1 104 ? 24.674 -1.234 1.306 1.00 31.45 83 GLU A O 1
ATOM 1178 N N . ARG A 1 105 ? 25.322 0.423 2.718 1.00 28.85 84 ARG A N 1
ATOM 1179 C CA . ARG A 1 105 ? 24.775 1.521 1.965 1.00 27.36 84 ARG A CA 1
ATOM 1180 C C . ARG A 1 105 ? 25.817 2.643 2.090 1.00 21.58 84 ARG A C 1
ATOM 1181 O O . ARG A 1 105 ? 26.497 2.742 3.093 1.00 27.64 84 ARG A O 1
ATOM 1202 N N . THR A 1 106 ? 25.872 3.479 1.086 1.00 21.85 85 THR A N 1
ATOM 1203 C CA . THR A 1 106 ? 26.330 4.834 1.226 1.00 20.18 85 THR A CA 1
ATOM 1204 C C . THR A 1 106 ? 25.120 5.711 1.299 1.00 27.06 85 THR A C 1
ATOM 1205 O O . THR A 1 106 ? 24.165 5.626 0.496 1.00 37.79 85 THR A O 1
ATOM 1216 N N . LEU A 1 107 ? 25.137 6.535 2.295 1.00 25.98 86 LEU A N 1
ATOM 1217 C CA . LEU A 1 107 ? 23.981 7.356 2.515 1.00 29.69 86 LEU A CA 1
ATOM 1218 C C . LEU A 1 107 ? 24.109 8.489 1.640 1.00 31.45 86 LEU A C 1
ATOM 1219 O O . LEU A 1 107 ? 25.182 9.049 1.430 1.00 39.20 86 LEU A O 1
ATOM 1235 N N . ASP A 1 108 ? 22.978 8.782 1.025 1.00 33.75 87 ASP A N 1
ATOM 1236 C CA . ASP A 1 108 ? 22.921 9.993 0.290 1.00 27.65 87 ASP A CA 1
ATOM 1237 C C . ASP A 1 108 ? 23.653 11.197 1.024 1.00 26.92 87 ASP A C 1
ATOM 1238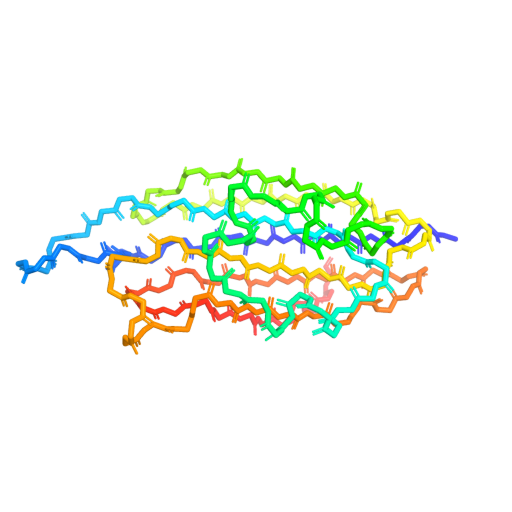 O O . ASP A 1 108 ? 23.619 11.398 2.279 1.00 35.05 87 ASP A O 1
ATOM 1247 N N . GLU A 1 109 ? 24.282 12.066 0.237 1.00 31.48 88 GLU A N 1
ATOM 1248 C CA . GLU A 1 109 ? 24.930 13.277 0.820 1.00 28.77 88 GLU A CA 1
ATOM 1249 C C . GLU A 1 109 ? 23.971 14.174 1.636 1.00 38.78 88 GLU A C 1
ATOM 1250 O O . GLU A 1 109 ? 24.410 14.914 2.525 1.00 38.48 88 GLU A O 1
ATOM 1256 N N . GLN A 1 110 ? 22.682 14.181 1.294 1.00 33.71 89 GLN A N 1
ATOM 1257 C CA . GLN A 1 110 ? 21.676 14.967 2.102 1.00 31.71 89 GLN A CA 1
ATOM 1258 C C . GLN A 1 110 ? 21.120 14.247 3.308 1.00 21.23 89 GLN A C 1
ATOM 1259 O O . GLN A 1 110 ? 20.332 14.809 4.050 1.00 20.96 89 GLN A O 1
ATOM 1265 N N . THR A 1 111 ? 21.456 12.984 3.443 1.00 19.79 90 THR A N 1
ATOM 1266 C CA . THR A 1 111 ? 20.835 12.107 4.390 1.00 14.27 90 THR A CA 1
ATOM 1267 C C . THR A 1 111 ? 21.612 12.221 5.685 1.00 14.70 90 THR A C 1
ATOM 1268 O O . THR A 1 111 ? 22.812 11.937 5.703 1.00 18.20 90 THR A O 1
ATOM 1279 N N . ARG A 1 112 ? 20.894 12.631 6.735 1.00 11.75 91 ARG A N 1
ATOM 1280 C CA . ARG A 1 112 ? 21.485 12.836 8.022 1.00 12.71 91 ARG A CA 1
ATOM 1281 C C . ARG A 1 112 ? 21.076 11.784 9.030 1.00 9.44 91 ARG A C 1
ATOM 1282 O O . ARG A 1 112 ? 21.755 11.639 9.996 1.00 10.65 91 ARG A O 1
ATOM 1294 N N . GLN A 1 113 ? 19.922 11.140 8.857 1.00 11.06 92 GLN A N 1
ATOM 1295 C CA . GLN A 1 113 ? 19.446 10.152 9.818 1.00 10.30 92 GLN A CA 1
ATOM 1296 C C . GLN A 1 113 ? 18.987 8.900 9.098 1.00 11.73 92 GLN A C 1
ATOM 1297 O O . GLN A 1 113 ? 18.483 8.935 7.954 1.00 10.54 92 GLN A O 1
ATOM 1311 N N . LEU A 1 114 ? 19.017 7.809 9.846 1.00 9.39 93 LEU A N 1
ATOM 1312 C CA . LEU A 1 114 ? 18.337 6.578 9.487 1.00 9.79 93 LEU A CA 1
ATOM 1313 C C . LEU A 1 114 ? 17.139 6.413 10.445 1.00 9.88 93 LEU A C 1
ATOM 1314 O O . LEU A 1 114 ? 17.315 6.503 11.669 1.00 14.36 93 LEU A O 1
ATOM 1330 N N . GLY A 1 115 ? 15.975 6.085 9.874 1.00 9.96 94 GLY A N 1
ATOM 1331 C CA . GLY A 1 115 ? 14.807 5.682 10.652 1.00 9.42 94 GLY A CA 1
ATOM 1332 C C . GLY A 1 115 ? 14.455 4.229 10.434 1.00 9.66 94 GLY A C 1
ATOM 1333 O O . GLY A 1 115 ? 14.772 3.678 9.350 1.00 9.87 94 GLY A O 1
ATOM 1337 N N . PHE A 1 116 ? 13.796 3.646 11.440 1.00 10.02 95 PHE A N 1
ATOM 1338 C CA . PHE A 1 116 ? 13.411 2.247 11.432 1.00 9.00 95 PHE A CA 1
ATOM 1339 C C . PHE A 1 116 ? 11.992 2.131 11.960 1.00 8.38 95 PHE A C 1
ATOM 1340 O O . PHE A 1 116 ? 11.708 2.681 13.027 1.00 11.62 95 PHE A O 1
ATOM 1357 N N . VAL A 1 117 ? 11.130 1.364 11.244 1.00 8.54 96 VAL A N 1
ATOM 1358 C CA . VAL A 1 117 ? 9.791 1.015 11.662 1.00 7.37 96 VAL A CA 1
ATOM 1359 C C . VAL A 1 117 ? 9.637 -0.514 11.496 1.00 8.16 96 VAL A C 1
ATOM 1360 O O . VAL A 1 117 ? 9.873 -1.049 10.405 1.00 10.73 96 VAL A O 1
ATOM 1373 N N . ALA A 1 118 ? 9.295 -1.183 12.599 1.00 8.84 97 ALA A N 1
ATOM 1374 C CA . ALA A 1 118 ? 9.068 -2.633 12.595 1.00 9.45 97 ALA A CA 1
ATOM 1375 C C . ALA A 1 118 ? 7.588 -2.881 12.882 1.00 8.52 97 ALA A C 1
ATOM 1376 O O . ALA A 1 118 ? 7.024 -2.351 13.838 1.00 10.80 97 ALA A O 1
ATOM 1383 N N . ALA A 1 119 ? 6.997 -3.752 12.082 1.00 9.94 98 ALA A N 1
ATOM 1384 C CA . ALA A 1 119 ? 5.597 -4.067 12.170 1.00 10.51 98 ALA A CA 1
ATOM 1385 C C . ALA A 1 119 ? 5.333 -5.129 13.209 1.00 9.20 98 ALA A C 1
ATOM 1386 O O . ALA A 1 119 ? 4.852 -6.239 12.908 1.00 9.81 98 ALA A O 1
ATOM 1393 N N . TYR A 1 120 ? 5.649 -4.781 14.455 1.00 9.29 99 TYR A N 1
ATOM 1394 C CA . TYR A 1 120 ? 5.339 -5.669 15.585 1.00 8.74 99 TYR A CA 1
ATOM 1395 C C . TYR A 1 120 ? 3.796 -5.863 15.722 1.00 10.52 99 TYR A C 1
ATOM 1396 O O . TYR A 1 120 ? 3.025 -4.928 15.505 1.00 10.44 99 TYR A O 1
ATOM 1414 N N . ARG A 1 121 ? 3.432 -7.084 16.121 1.00 8.85 100 ARG A N 1
ATOM 1415 C CA . ARG A 1 121 ? 2.011 -7.466 16.269 1.00 9.17 100 ARG A CA 1
ATOM 1416 C C . ARG A 1 121 ? 1.214 -6.588 17.245 1.00 10.72 100 ARG A C 1
ATOM 1417 O O . ARG A 1 121 ? 0.075 -6.230 16.957 1.00 13.45 100 ARG A O 1
ATOM 1438 N N . ASP A 1 122 ? 1.865 -6.228 18.322 1.00 10.00 101 ASP A N 1
ATOM 1439 C CA . ASP A 1 122 ? 1.252 -5.393 19.356 1.00 11.96 101 ASP A CA 1
ATOM 1440 C C . ASP A 1 122 ? 2.162 -4.186 19.513 1.00 11.32 101 ASP A C 1
ATOM 1441 O O . ASP A 1 122 ? 3.114 -4.167 20.326 1.00 11.49 101 ASP A O 1
ATOM 1450 N N . LEU A 1 123 ? 1.819 -3.138 18.813 1.00 10.85 102 LEU A N 1
ATOM 1451 C CA . LEU A 1 123 ? 2.632 -1.888 18.853 1.00 11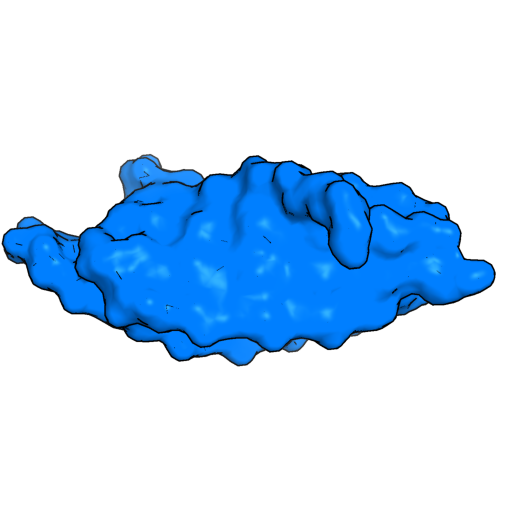.69 102 LEU A CA 1
ATOM 1452 C C . LEU A 1 123 ? 2.624 -1.186 20.213 1.00 11.25 102 LEU A C 1
ATOM 1453 O O . LEU A 1 123 ? 3.608 -0.556 20.583 1.00 12.27 102 LEU A O 1
ATOM 1469 N N . ASP A 1 124 ? 1.584 -1.397 21.024 1.00 10.75 103 ASP A N 1
ATOM 1470 C CA . ASP A 1 124 ? 1.553 -0.811 22.404 1.00 13.31 103 ASP A CA 1
ATOM 1471 C C . ASP A 1 124 ? 2.703 -1.229 23.253 1.00 12.27 103 ASP A C 1
ATOM 1472 O O . ASP A 1 124 ? 3.177 -0.427 24.030 1.00 13.54 103 ASP A O 1
ATOM 1481 N N . ARG A 1 125 ? 3.069 -2.496 23.215 1.00 11.70 104 ARG A N 1
ATOM 1482 C CA . ARG A 1 125 ? 4.149 -2.982 24.055 1.00 10.17 104 ARG A CA 1
ATOM 1483 C C . ARG A 1 125 ? 5.517 -2.860 23.394 1.00 10.52 104 ARG A C 1
ATOM 1484 O O . ARG A 1 125 ? 6.542 -3.090 24.081 1.00 12.14 104 ARG A O 1
ATOM 1505 N N . ALA A 1 126 ? 5.561 -2.451 22.122 1.00 10.58 105 ALA A N 1
ATOM 1506 C CA . ALA A 1 126 ? 6.780 -2.590 21.364 1.00 10.94 105 ALA A CA 1
ATOM 1507 C C . ALA A 1 126 ? 7.562 -1.286 21.247 1.00 10.68 105 ALA A C 1
ATOM 1508 O O . ALA A 1 126 ? 6.973 -0.208 21.128 1.00 11.11 105 ALA A O 1
ATOM 1515 N N . THR A 1 127 ? 8.892 -1.408 21.165 1.00 9.05 106 THR A N 1
ATOM 1516 C CA . THR A 1 127 ? 9.732 -0.304 20.640 1.00 9.15 106 THR A CA 1
ATOM 1517 C C . THR A 1 127 ? 9.874 -0.565 19.153 1.00 9.13 106 THR A C 1
ATOM 1518 O O . THR A 1 127 ? 10.794 -1.179 18.615 1.00 10.60 106 THR A O 1
ATOM 1529 N N . TRP A 1 128 ? 8.887 -0.034 18.448 1.00 9.12 107 TRP A N 1
ATOM 1530 C CA . TRP A 1 128 ? 8.727 -0.271 17.033 1.00 10.13 107 TRP A CA 1
ATOM 1531 C C . TRP A 1 128 ? 9.310 0.777 16.102 1.00 8.34 107 TRP A C 1
ATOM 1532 O O . TRP A 1 128 ? 9.351 0.556 14.891 1.00 8.65 107 TRP A O 1
ATOM 1553 N N . ARG A 1 129 ? 9.810 1.872 16.667 1.00 8.60 108 ARG A N 1
ATOM 1554 C CA . ARG A 1 129 ? 10.427 2.900 15.916 1.00 9.61 108 ARG A CA 1
ATOM 1555 C C . ARG A 1 129 ? 11.757 3.282 16.576 1.00 8.29 108 ARG A C 1
ATOM 1556 O O . ARG A 1 129 ? 11.830 3.402 17.790 1.00 11.26 108 ARG A O 1
ATOM 1577 N N . GLN A 1 130 ? 12.778 3.542 15.749 1.00 9.40 109 GLN A N 1
ATOM 1578 C CA . GLN A 1 130 ? 14.038 4.085 16.160 1.00 10.22 109 GLN A CA 1
ATOM 1579 C C . GLN A 1 130 ? 14.530 5.095 15.139 1.00 9.60 109 GLN A C 1
ATOM 1580 O O . GLN A 1 130 ? 14.200 4.967 13.970 1.00 10.41 109 GLN A O 1
ATOM 1594 N N . VAL A 1 131 ? 15.256 6.120 15.604 1.00 9.50 110 VAL A N 1
ATOM 1595 C CA . VAL A 1 131 ? 15.949 7.018 14.701 1.00 11.28 110 VAL A CA 1
ATOM 1596 C C . VAL A 1 131 ? 17.382 7.140 15.127 1.00 10.07 110 VAL A C 1
ATOM 1597 O O . VAL A 1 131 ? 17.675 6.987 16.324 1.00 13.54 110 VAL A O 1
ATOM 1610 N N . LEU A 1 132 ? 18.278 7.400 14.185 1.00 9.00 111 LEU A N 1
ATOM 1611 C CA . LEU A 1 132 ? 19.705 7.478 14.470 1.00 10.88 111 LEU A CA 1
ATOM 1612 C C . LEU A 1 132 ? 20.332 8.579 13.632 1.00 8.20 111 LEU A C 1
ATOM 1613 O O . LEU A 1 132 ? 20.250 8.471 12.379 1.00 10.05 111 LEU A O 1
ATOM 1629 N N . ASP A 1 133 ? 20.917 9.638 14.235 1.00 9.04 112 ASP A N 1
ATOM 1630 C CA . ASP A 1 133 ? 21.710 10.588 13.455 1.00 9.65 112 ASP A CA 1
ATOM 1631 C C . ASP A 1 133 ? 23.027 9.888 13.123 1.00 9.18 112 ASP A C 1
ATOM 1632 O O . ASP A 1 133 ? 23.708 9.324 13.977 1.00 9.18 112 ASP A O 1
ATOM 1641 N N . VAL A 1 134 ? 23.416 9.981 11.881 1.00 10.34 113 VAL A N 1
ATOM 1642 C CA . VAL A 1 134 ? 24.614 9.307 11.310 1.00 10.96 113 VAL A CA 1
ATOM 1643 C C . VAL A 1 134 ? 25.591 10.409 10.859 1.00 11.35 113 VAL A C 1
ATOM 1644 O O . VAL A 1 134 ? 25.214 11.254 10.063 1.00 14.29 113 VAL A O 1
ATOM 1657 N N . PRO A 1 135 ? 26.801 10.474 11.461 1.00 11.90 114 PRO A N 1
ATOM 1658 C CA . PRO A 1 135 ? 27.757 11.507 11.002 1.00 12.49 114 PRO A CA 1
ATOM 1659 C C . PRO A 1 135 ? 28.136 11.381 9.534 1.00 12.26 114 PRO A C 1
ATOM 1660 O O . PRO A 1 135 ? 28.435 10.298 9.030 1.00 14.61 114 PRO A O 1
ATOM 1671 N N . GLY A 1 136 ? 28.106 12.530 8.871 1.00 15.40 115 GLY A N 1
ATOM 1672 C CA . GLY A 1 136 ? 28.330 12.572 7.440 1.00 17.97 115 GLY A CA 1
ATOM 1673 C C . GLY A 1 136 ? 29.787 12.365 7.115 1.00 15.45 115 GLY A C 1
ATOM 1674 O O . GLY A 1 136 ? 30.687 12.699 7.886 1.00 14.32 115 GLY A O 1
ATOM 1678 N N . GLN A 1 137 ? 30.019 11.767 5.958 1.00 16.07 116 GLN A N 1
ATOM 1679 C CA . GLN A 1 137 ? 31.329 11.586 5.397 1.00 13.94 116 GLN A CA 1
ATOM 1680 C C . GLN A 1 137 ? 32.248 10.758 6.290 1.00 14.20 116 GLN A C 1
ATOM 1681 O O . GLN A 1 137 ? 33.478 10.840 6.220 1.00 17.47 116 GLN A O 1
ATOM 1695 N N . ARG A 1 138 ? 31.610 9.883 7.079 1.00 14.96 117 ARG A N 1
ATOM 1696 C CA . ARG A 1 138 ? 32.316 8.968 7.967 1.00 13.43 117 ARG A CA 1
ATOM 1697 C C . ARG A 1 138 ? 31.685 7.566 7.840 1.00 14.16 117 ARG A C 1
ATOM 1698 O O . ARG A 1 138 ? 30.571 7.403 7.288 1.00 13.75 117 ARG A O 1
ATOM 1719 N N . THR A 1 139 ? 32.376 6.552 8.371 1.00 13.34 118 THR A N 1
ATOM 1720 C CA . THR A 1 139 ? 31.900 5.168 8.351 1.00 15.50 118 THR A CA 1
ATOM 1721 C C . THR A 1 139 ? 31.242 4.831 9.652 1.00 14.19 118 THR A C 1
ATOM 1722 O O . THR A 1 139 ? 31.801 5.062 10.661 1.00 14.78 118 THR A O 1
ATOM 1733 N N . SER A 1 140 ? 30.020 4.295 9.581 1.00 14.39 119 SER A N 1
ATOM 1734 C CA . SER A 1 140 ? 29.289 3.798 10.736 1.00 14.25 119 SER A CA 1
ATOM 1735 C C . SER A 1 140 ? 28.933 2.344 10.552 1.00 13.36 119 SER A C 1
ATOM 1736 O O . SER A 1 140 ? 28.346 1.988 9.548 1.00 13.27 119 SER A O 1
ATOM 1744 N N . HIS A 1 141 ? 29.223 1.532 11.556 1.00 13.95 120 HIS A N 1
ATOM 1745 C CA . HIS A 1 141 ? 28.874 0.119 11.604 1.00 10.66 120 HIS A CA 1
ATOM 1746 C C . HIS A 1 141 ? 27.894 -0.092 12.759 1.00 11.36 120 HIS A C 1
ATOM 1747 O O . HIS A 1 141 ? 28.143 0.431 13.850 1.00 12.07 120 HIS A O 1
ATOM 1762 N N . LEU A 1 142 ? 26.846 -0.843 12.506 1.00 10.44 121 LEU A N 1
ATOM 1763 C CA . LEU A 1 142 ? 25.738 -0.997 13.455 1.00 11.41 121 LEU A CA 1
ATOM 1764 C C . LEU A 1 142 ? 25.356 -2.463 13.505 1.00 11.99 121 LEU A C 1
ATOM 1765 O O . LEU A 1 142 ? 25.210 -3.126 12.500 1.00 15.00 121 LEU A O 1
ATOM 1781 N N . ASP A 1 143 ? 25.035 -2.898 14.718 1.00 12.52 122 ASP A N 1
ATOM 1782 C CA . ASP A 1 143 ? 24.366 -4.180 14.958 1.00 12.55 122 ASP A CA 1
ATOM 1783 C C . ASP A 1 143 ? 22.966 -3.822 15.401 1.00 11.44 122 ASP A C 1
ATOM 1784 O O . ASP A 1 143 ? 22.764 -3.164 16.479 1.00 12.61 122 ASP A O 1
ATOM 1793 N N . ILE A 1 144 ? 21.984 -4.277 14.592 1.00 10.36 123 ILE A N 1
ATOM 1794 C CA . ILE A 1 144 ? 20.588 -3.966 14.874 1.00 9.56 123 ILE A CA 1
ATOM 1795 C C . ILE A 1 144 ? 19.882 -5.296 15.168 1.00 8.74 123 ILE A C 1
ATOM 1796 O O . ILE A 1 144 ? 19.819 -6.175 14.298 1.00 11.20 123 ILE A O 1
ATOM 1812 N N . THR A 1 145 ? 19.344 -5.446 16.389 1.00 9.00 124 THR A N 1
ATOM 1813 C CA . THR A 1 145 ? 18.634 -6.632 16.824 1.00 9.64 124 THR A CA 1
ATOM 1814 C C . THR A 1 145 ? 17.151 -6.351 16.740 1.00 9.34 124 THR A C 1
ATOM 1815 O O . THR A 1 145 ? 16.680 -5.344 17.285 1.00 10.81 124 THR A O 1
ATOM 1826 N N . LEU A 1 146 ? 16.423 -7.270 16.115 1.00 10.10 125 LEU A N 1
ATOM 1827 C CA . LEU A 1 146 ? 14.983 -7.281 16.154 1.00 9.81 125 LEU A CA 1
ATOM 1828 C C . LEU A 1 146 ? 14.558 -8.331 17.191 1.00 10.30 125 LEU A C 1
ATOM 1829 O O . LEU A 1 146 ? 14.639 -9.532 16.937 1.00 8.60 125 LEU A O 1
ATOM 1845 N N . GLY A 1 147 ? 14.183 -7.843 18.371 1.00 9.73 126 GLY A N 1
ATOM 1846 C CA . GLY A 1 147 ? 13.763 -8.728 19.464 1.00 9.04 126 GLY A CA 1
ATOM 1847 C C . GLY A 1 147 ? 12.298 -9.149 19.454 1.00 8.34 126 GLY A C 1
ATOM 1848 O O . GLY A 1 147 ? 11.595 -8.963 18.444 1.00 10.22 126 GLY A O 1
ATOM 1852 N N . ALA A 1 148 ? 11.878 -9.800 20.519 1.00 9.12 127 ALA A N 1
ATOM 1853 C CA . ALA A 1 148 ? 10.489 -10.178 20.610 1.00 10.12 127 ALA A CA 1
ATOM 1854 C C . ALA A 1 148 ? 9.598 -8.923 20.441 1.00 7.73 127 ALA A C 1
ATOM 1855 O O . ALA A 1 148 ? 8.494 -9.044 19.832 1.00 9.79 127 ALA A O 1
ATOM 1862 N N . GLN A 1 149 ? 10.029 -7.796 21.012 1.00 8.74 128 GLN A N 1
ATOM 1863 C CA . GLN A 1 149 ? 9.184 -6.594 21.028 1.00 8.66 128 GLN A CA 1
ATOM 1864 C C . GLN A 1 149 ? 9.917 -5.259 20.928 1.00 8.75 128 GLN A C 1
ATOM 1865 O O . GLN A 1 149 ? 9.322 -4.227 21.226 1.00 11.40 128 GLN A O 1
ATOM 1879 N N . ALA A 1 150 ? 11.151 -5.252 20.422 1.00 8.64 129 ALA A N 1
ATOM 1880 C CA . ALA A 1 150 ? 11.899 -4.042 20.352 1.00 8.24 129 ALA A CA 1
ATOM 1881 C C . ALA A 1 150 ? 13.038 -4.146 19.327 1.00 8.68 129 ALA A C 1
ATOM 1882 O O . ALA A 1 150 ? 13.719 -5.190 19.225 1.00 10.35 129 ALA A O 1
ATOM 1889 N N . ILE A 1 151 ? 13.242 -3.032 18.653 1.00 10.22 130 ILE A N 1
ATOM 1890 C CA . ILE A 1 151 ? 14.428 -2.762 17.854 1.00 8.40 130 ILE A CA 1
ATOM 1891 C C . ILE A 1 151 ? 15.497 -2.239 18.796 1.00 8.15 130 ILE A C 1
ATOM 1892 O O . ILE A 1 151 ? 15.256 -1.264 19.489 1.00 10.60 130 ILE A O 1
ATOM 1908 N N . GLY A 1 152 ? 16.665 -2.870 18.799 1.00 8.77 131 GLY A N 1
ATOM 1909 C CA . GLY A 1 152 ? 17.831 -2.496 19.544 1.00 8.52 131 GLY A CA 1
ATOM 1910 C C . GLY A 1 152 ? 19.014 -2.210 18.608 1.00 8.18 131 GLY A C 1
ATOM 1911 O O . GLY A 1 152 ? 19.401 -3.028 17.784 1.00 12.40 131 GLY A O 1
ATOM 1915 N N . ILE A 1 153 ? 19.632 -1.039 18.789 1.00 9.72 132 ILE A N 1
ATOM 1916 C CA . ILE A 1 153 ? 20.764 -0.668 17.984 1.00 9.13 132 ILE A CA 1
ATOM 1917 C C . ILE A 1 153 ? 22.010 -0.487 18.866 1.00 11.20 132 ILE A C 1
ATOM 1918 O O . ILE A 1 153 ? 21.964 0.179 19.934 1.00 13.01 132 ILE A O 1
ATOM 1934 N N . VAL A 1 154 ? 23.112 -1.054 18.386 1.00 11.77 133 VAL A N 1
ATOM 1935 C CA . VAL A 1 154 ? 24.410 -1.017 19.069 1.00 11.10 133 VAL A CA 1
ATOM 1936 C C . VAL A 1 154 ? 25.502 -0.666 18.023 1.00 10.97 133 VAL A C 1
ATOM 1937 O O . VAL A 1 154 ? 25.509 -1.204 16.930 1.00 12.23 133 VAL A O 1
ATOM 1950 N N . ALA A 1 155 ? 26.323 0.313 18.353 1.00 12.13 134 ALA A N 1
ATOM 1951 C CA . ALA A 1 155 ? 27.446 0.659 17.477 1.00 13.36 134 ALA A CA 1
ATOM 1952 C C . ALA A 1 155 ? 28.451 -0.493 17.453 1.00 15.10 134 ALA A C 1
ATOM 1953 O O . ALA A 1 155 ? 28.754 -1.040 18.523 1.00 19.54 134 ALA A O 1
ATOM 1960 N N . ARG A 1 156 ? 28.916 -0.850 16.271 1.00 12.91 135 ARG A N 1
ATOM 1961 C CA . ARG A 1 156 ? 29.970 -1.866 16.064 1.00 11.34 135 ARG A CA 1
ATOM 1962 C C . ARG A 1 156 ? 31.282 -1.152 15.690 1.00 13.05 135 ARG A C 1
ATOM 1963 O O . ARG A 1 156 ? 31.356 -0.485 14.672 1.00 13.92 135 ARG A O 1
ATOM 1984 N N . PRO A 1 157 ? 32.309 -1.270 16.546 1.00 12.11 136 PRO A N 1
ATOM 1985 C CA . PRO A 1 157 ? 33.548 -0.639 16.169 1.00 11.86 136 PRO A CA 1
ATOM 1986 C C . PRO A 1 157 ? 34.233 -1.321 14.964 1.00 11.02 136 PRO A C 1
ATOM 1987 O O . PRO A 1 157 ? 33.984 -2.477 14.646 1.00 12.35 136 PRO A O 1
ATOM 1998 N N . ALA A 1 158 ? 35.149 -0.572 14.378 1.00 12.84 137 ALA A N 1
ATOM 1999 C CA . ALA A 1 158 ? 36.151 -1.103 13.484 1.00 13.23 137 ALA A CA 1
ATOM 2000 C C . ALA A 1 158 ? 36.942 -2.212 14.203 1.00 13.59 137 ALA A C 1
ATOM 2001 O O . ALA A 1 158 ? 36.989 -2.249 15.403 1.00 13.16 137 ALA A O 1
ATOM 2008 N N . PRO A 1 159 ? 37.667 -3.068 13.440 1.00 14.81 138 PRO A N 1
ATOM 2009 C CA . PRO A 1 159 ? 37.835 -3.055 12.010 1.00 16.22 138 PRO A CA 1
ATOM 2010 C C . PRO A 1 159 ? 36.641 -3.584 11.232 1.00 19.23 138 PRO A C 1
ATOM 2011 O O . PRO A 1 159 ? 36.708 -3.418 9.975 1.00 27.92 1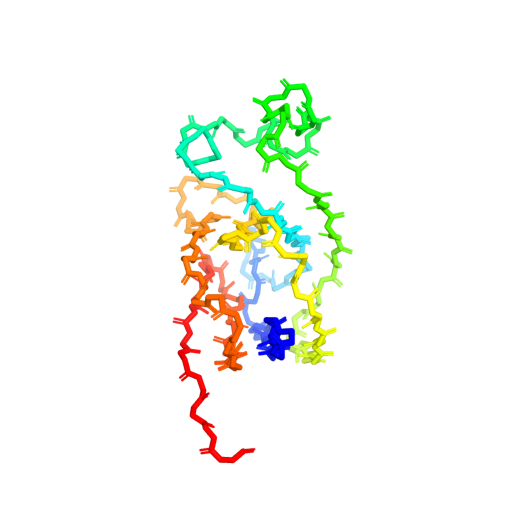38 PRO A O 1
#

Radius of gyration: 14.59 Å; Cα contacts (8 Å, |Δi|>4): 303; chains: 1; bounding box: 38×35×24 Å

Organism: Pseudomonas aeruginosa (strain ATCC 15692 / DSM 22644 / CIP 104116 / JCM 14847 / LMG 12228 / 1C / PRS 101 / PAO1) (NCBI:txid208964)

Solvent-accessible surface area: 6866 Å² total; per-residue (Å²): 130,69,3,85,1,3,1,49,2,43,3,16,114,86,0,14,27,39,96,98,55,137,31,30,55,1,64,1,16,2,1,4,0,96,92,30,76,38,0,37,196,14,111,44,155,29,0,49,119,41,6,110,104,49,9,30,58,32,16,50,71,87,22,128,21,87,1,132,52,44,47,115,83,131,20,72,63,66,6,72,96,41,2,74,16,1,0,1,4,0,33,10,120,44,53,137,123,15,63,39,62,49,62,51,99,6,76,25,100,161,88,19,36,9,26,0,58,0,15,31,86,40,3,31,48,101,80,85,105,85,175